Protein AF-A0AA96N2L4-F1 (afdb_monomer_lite)

Structure (mmCIF, N/CA/C/O backbone):
data_AF-A0AA96N2L4-F1
#
_entry.id   AF-A0AA96N2L4-F1
#
loop_
_atom_site.group_PDB
_atom_site.id
_atom_site.type_symbol
_atom_site.label_atom_id
_atom_site.label_alt_id
_atom_site.label_comp_id
_atom_site.label_asym_id
_atom_site.label_entity_id
_atom_site.label_seq_id
_atom_site.pdbx_PDB_ins_code
_atom_site.Cartn_x
_atom_site.Cartn_y
_atom_site.Cartn_z
_atom_site.occupancy
_atom_site.B_iso_or_equiv
_atom_site.auth_seq_id
_atom_site.auth_comp_id
_atom_site.auth_asym_id
_atom_site.auth_atom_id
_atom_site.pdbx_PDB_model_num
ATOM 1 N N . MET A 1 1 ? 12.400 -0.699 -14.037 1.00 70.88 1 MET A N 1
ATOM 2 C CA . MET A 1 1 ? 12.755 -1.357 -12.748 1.00 70.88 1 MET A CA 1
ATOM 3 C C . MET A 1 1 ? 12.624 -0.461 -11.512 1.00 70.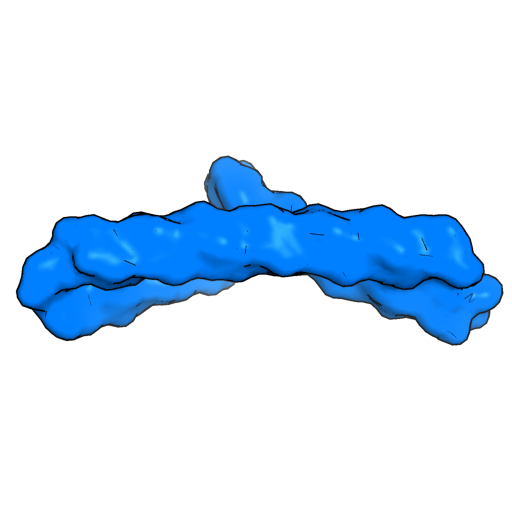88 1 MET A C 1
ATOM 5 O O . MET A 1 1 ? 11.891 -0.849 -10.615 1.00 70.88 1 MET A O 1
ATOM 9 N N . ILE A 1 2 ? 13.267 0.716 -11.429 1.00 83.50 2 ILE A N 1
ATOM 10 C CA . ILE A 1 2 ? 13.183 1.601 -10.237 1.00 83.50 2 ILE A CA 1
ATOM 11 C C . ILE A 1 2 ? 11.736 1.974 -9.862 1.00 83.50 2 ILE A C 1
ATOM 13 O O . ILE A 1 2 ? 11.384 1.926 -8.688 1.00 83.50 2 ILE A O 1
ATOM 17 N N . TYR A 1 3 ? 10.881 2.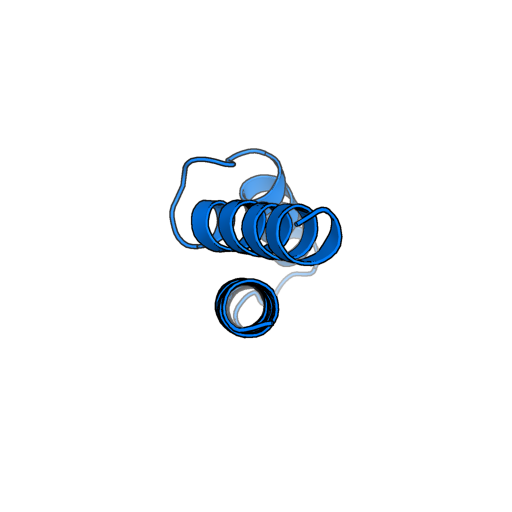258 -10.850 1.00 82.44 3 TYR A N 1
ATOM 18 C CA . TYR A 1 3 ? 9.462 2.568 -10.623 1.00 82.44 3 TYR A CA 1
ATOM 19 C C . TYR A 1 3 ? 8.673 1.411 -10.002 1.00 82.44 3 TYR A C 1
ATOM 21 O O . TYR A 1 3 ? 7.838 1.643 -9.135 1.00 82.44 3 TYR A O 1
ATOM 29 N N . ILE A 1 4 ? 8.990 0.166 -10.376 1.00 83.69 4 ILE A N 1
ATOM 30 C CA . ILE A 1 4 ? 8.367 -1.024 -9.783 1.00 83.69 4 ILE A CA 1
ATOM 31 C C . ILE A 1 4 ? 8.759 -1.122 -8.307 1.00 83.69 4 ILE A C 1
ATOM 33 O O . ILE A 1 4 ? 7.900 -1.318 -7.456 1.00 83.69 4 ILE A O 1
ATOM 37 N N . ILE A 1 5 ? 10.045 -0.931 -7.991 1.00 87.44 5 ILE A N 1
ATOM 38 C CA . ILE A 1 5 ? 10.551 -0.990 -6.612 1.00 87.44 5 ILE A CA 1
ATOM 39 C C . ILE A 1 5 ? 9.890 0.098 -5.755 1.00 87.44 5 ILE A C 1
ATOM 41 O O . ILE A 1 5 ? 9.375 -0.194 -4.679 1.00 87.44 5 ILE A O 1
ATOM 45 N N . LEU A 1 6 ? 9.838 1.337 -6.252 1.00 87.19 6 LEU A N 1
ATOM 46 C CA . LEU A 1 6 ? 9.150 2.454 -5.593 1.00 87.19 6 LEU A CA 1
ATOM 47 C C . LEU A 1 6 ? 7.658 2.180 -5.379 1.00 87.19 6 LEU A C 1
ATOM 49 O O . LEU A 1 6 ? 7.130 2.464 -4.303 1.00 87.19 6 LEU A O 1
ATOM 53 N N . GLY A 1 7 ? 6.993 1.601 -6.378 1.00 86.69 7 GLY A N 1
ATOM 54 C CA . GLY A 1 7 ? 5.583 1.245 -6.287 1.00 86.69 7 GLY A CA 1
ATOM 55 C C . GLY A 1 7 ? 5.315 0.150 -5.252 1.00 86.69 7 GLY A C 1
ATOM 56 O O . GLY A 1 7 ? 4.401 0.290 -4.439 1.00 86.69 7 GLY A O 1
ATOM 57 N N . VAL A 1 8 ? 6.165 -0.882 -5.196 1.00 88.06 8 VAL A N 1
ATOM 58 C CA . VAL A 1 8 ? 6.099 -1.941 -4.174 1.00 88.06 8 VAL A CA 1
ATOM 59 C C . VAL A 1 8 ? 6.311 -1.365 -2.775 1.00 88.06 8 VAL A C 1
ATOM 61 O O . VAL A 1 8 ? 5.552 -1.698 -1.865 1.00 88.06 8 VAL A O 1
ATOM 64 N N . VAL A 1 9 ? 7.284 -0.469 -2.589 1.00 90.00 9 VAL A N 1
ATOM 65 C CA . VAL A 1 9 ? 7.539 0.174 -1.288 1.00 90.00 9 VAL A CA 1
ATOM 66 C C . VAL A 1 9 ? 6.343 1.026 -0.849 1.00 90.00 9 VAL A C 1
ATOM 68 O O . VAL A 1 9 ? 5.875 0.867 0.277 1.00 90.00 9 VAL A O 1
ATOM 71 N N . CYS A 1 10 ? 5.794 1.867 -1.734 1.00 87.25 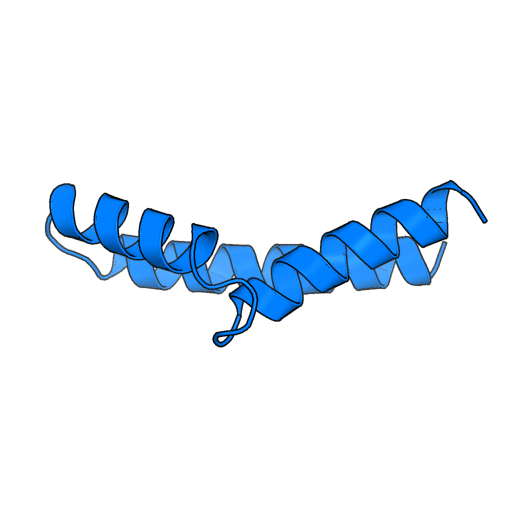10 CYS A N 1
ATOM 72 C CA . CYS A 1 10 ? 4.621 2.695 -1.416 1.00 87.25 10 CYS A CA 1
ATOM 73 C C . CYS A 1 10 ? 3.399 1.845 -1.048 1.00 87.25 10 CYS A C 1
ATOM 75 O O . CYS A 1 10 ? 2.732 2.109 -0.046 1.00 87.25 10 CYS A O 1
ATOM 77 N N . SER A 1 11 ? 3.137 0.793 -1.826 1.00 85.31 11 SER A N 1
ATOM 78 C CA . SER A 1 11 ? 2.003 -0.101 -1.597 1.00 85.31 11 SER A CA 1
ATOM 79 C C . SER A 1 11 ? 2.157 -0.873 -0.277 1.00 85.31 11 SER A C 1
ATOM 81 O O . SER A 1 11 ? 1.208 -0.960 0.500 1.00 85.31 11 SER A O 1
ATOM 83 N N . SER A 1 12 ? 3.374 -1.331 0.040 1.00 86.12 12 SER A N 1
ATOM 84 C CA . SER A 1 12 ? 3.688 -2.034 1.294 1.00 86.12 12 SER A CA 1
ATOM 85 C C . SER A 1 12 ? 3.508 -1.148 2.527 1.00 86.12 12 SER A C 1
ATOM 87 O O . SER A 1 12 ? 2.940 -1.595 3.521 1.00 86.12 12 SER A O 1
ATOM 89 N N . ILE A 1 13 ? 3.955 0.111 2.472 1.00 85.69 13 ILE A N 1
ATOM 90 C CA . ILE A 1 13 ? 3.794 1.065 3.581 1.00 85.69 13 ILE A CA 1
ATOM 91 C C . ILE A 1 13 ? 2.310 1.321 3.850 1.00 85.69 13 ILE A C 1
ATOM 93 O O . ILE A 1 13 ? 1.886 1.256 5.003 1.00 85.69 13 ILE A O 1
ATOM 97 N N . SER A 1 14 ? 1.508 1.540 2.803 1.00 84.56 14 SER A N 1
ATOM 98 C CA . SER A 1 14 ? 0.061 1.710 2.973 1.00 84.56 14 SER A CA 1
ATOM 99 C C . SER A 1 14 ? -0.592 0.474 3.590 1.00 84.56 14 SER A C 1
ATOM 101 O O . SER A 1 14 ? -1.435 0.594 4.479 1.00 84.56 14 SER A O 1
ATOM 103 N N . LEU A 1 15 ? -0.167 -0.722 3.169 1.00 82.06 15 LEU A N 1
ATOM 104 C CA . LEU A 1 15 ? -0.683 -1.974 3.714 1.00 82.06 15 LEU A CA 1
ATOM 105 C C . LEU A 1 15 ? -0.340 -2.145 5.200 1.00 82.06 15 LEU A C 1
ATOM 107 O O . LEU A 1 15 ? -1.165 -2.636 5.964 1.00 82.06 15 LEU A O 1
ATOM 111 N N . ILE A 1 16 ? 0.863 -1.740 5.620 1.00 83.31 16 ILE A N 1
ATOM 112 C CA . ILE A 1 16 ? 1.293 -1.796 7.025 1.00 83.31 16 ILE A CA 1
ATOM 113 C C . ILE A 1 16 ? 0.442 -0.860 7.884 1.00 83.31 16 ILE A C 1
ATOM 115 O O . ILE A 1 16 ? -0.001 -1.273 8.954 1.00 83.31 16 ILE A O 1
ATOM 119 N N . PHE A 1 17 ? 0.177 0.362 7.416 1.00 79.94 17 PHE A N 1
ATOM 120 C CA . PHE A 1 17 ? -0.694 1.304 8.124 1.00 79.94 17 PHE A CA 1
ATOM 121 C C . PHE A 1 17 ? -2.120 0.770 8.245 1.00 79.94 17 PHE A C 1
ATOM 123 O O . PHE A 1 17 ? -2.649 0.715 9.352 1.00 79.94 17 PHE A O 1
ATOM 130 N N . LEU A 1 18 ? -2.686 0.257 7.148 1.00 78.56 18 LEU A N 1
ATOM 131 C CA . LEU A 1 18 ? -3.985 -0.414 7.165 1.00 78.56 18 LEU A CA 1
ATOM 132 C C . LEU A 1 18 ? -3.999 -1.571 8.173 1.00 78.56 18 LEU A C 1
ATOM 134 O O . LEU A 1 18 ? -4.941 -1.728 8.943 1.00 78.56 18 LEU A O 1
ATOM 138 N N . PHE A 1 19 ? -2.944 -2.386 8.194 1.00 79.38 19 PHE A N 1
ATOM 139 C CA . PHE A 1 19 ? -2.848 -3.517 9.110 1.00 79.38 19 PHE A CA 1
ATOM 140 C C . PHE A 1 19 ? -2.708 -3.071 10.569 1.00 79.38 19 PHE A C 1
ATOM 142 O O . PHE A 1 19 ? -3.240 -3.738 11.456 1.00 79.38 19 PHE A O 1
ATOM 149 N N . MET A 1 20 ? -2.019 -1.960 10.838 1.00 78.94 20 MET A N 1
ATOM 150 C CA . MET A 1 20 ? -1.934 -1.367 12.173 1.00 78.94 20 MET A CA 1
ATOM 151 C C . MET A 1 20 ? -3.291 -0.839 12.640 1.00 78.94 20 MET A C 1
ATOM 153 O O . MET A 1 20 ? -3.701 -1.201 13.742 1.00 78.94 20 MET A O 1
ATOM 157 N N . ASP A 1 21 ? -4.013 -0.095 11.798 1.00 74.00 21 ASP A N 1
ATOM 158 C CA . ASP A 1 21 ? -5.370 0.389 12.093 1.00 74.00 21 ASP A CA 1
ATOM 159 C C . ASP A 1 21 ? -6.334 -0.773 12.352 1.00 74.00 21 ASP A C 1
ATOM 161 O O . ASP A 1 21 ? -7.011 -0.840 13.382 1.00 74.00 21 ASP A O 1
ATOM 165 N N . VAL A 1 22 ? -6.320 -1.775 11.469 1.00 74.81 22 VAL A N 1
ATOM 166 C CA . VAL A 1 22 ? -7.113 -2.996 11.628 1.00 74.81 22 VAL A CA 1
ATOM 167 C C . VAL A 1 22 ? -6.721 -3.723 12.912 1.00 74.81 22 VAL A C 1
ATOM 169 O O . VAL A 1 22 ? -7.595 -4.194 13.631 1.00 74.81 22 VAL A O 1
ATOM 172 N N . ARG A 1 23 ? -5.433 -3.833 13.248 1.00 78.25 23 ARG A N 1
ATOM 173 C CA . ARG A 1 23 ? -4.982 -4.507 14.475 1.00 78.25 23 ARG A CA 1
ATOM 174 C C . ARG A 1 23 ? -5.389 -3.752 15.742 1.00 78.25 23 ARG A C 1
ATOM 176 O O . ARG A 1 23 ? -5.611 -4.399 16.764 1.00 78.25 23 ARG A O 1
ATOM 183 N N . GLN A 1 24 ? -5.462 -2.428 15.682 1.00 75.50 24 GLN A N 1
ATOM 184 C CA . GLN A 1 24 ? -5.831 -1.574 16.807 1.00 75.50 24 GLN A CA 1
ATOM 185 C C . GLN A 1 24 ? -7.348 -1.572 17.063 1.00 75.50 24 GLN A C 1
ATOM 187 O O . GLN A 1 24 ? -7.775 -1.392 18.204 1.00 75.50 24 GLN A O 1
ATOM 192 N N . ALA A 1 25 ? -8.156 -1.858 16.039 1.00 73.06 25 ALA A N 1
ATOM 193 C CA . ALA A 1 25 ? -9.599 -2.029 16.167 1.00 73.06 25 ALA A CA 1
ATOM 194 C C . ALA A 1 25 ? -9.972 -3.324 16.920 1.00 73.06 25 ALA A C 1
ATOM 196 O O . ALA A 1 25 ? -9.618 -4.442 16.526 1.00 73.06 25 ALA A O 1
ATOM 197 N N . ASN A 1 26 ? -10.749 -3.180 17.997 1.00 67.44 26 ASN A N 1
ATOM 198 C CA . ASN A 1 26 ? -11.154 -4.290 18.869 1.00 67.44 26 ASN A CA 1
ATOM 199 C C . ASN A 1 26 ? -12.330 -5.100 18.291 1.00 67.44 26 ASN A C 1
ATOM 201 O O . ASN A 1 26 ? -12.529 -6.258 18.661 1.00 67.44 26 ASN A O 1
ATOM 205 N N . SER A 1 27 ? -13.105 -4.518 17.369 1.00 74.06 27 SER A N 1
ATOM 206 C CA . SER A 1 27 ? -14.299 -5.138 16.791 1.00 74.06 27 SER A CA 1
ATOM 207 C C . SER A 1 27 ? -14.140 -5.447 15.303 1.00 74.06 27 SER A C 1
ATOM 209 O O . SER A 1 27 ? -13.684 -4.621 14.515 1.00 74.06 27 SER A O 1
ATOM 211 N N . THR A 1 28 ? -14.592 -6.628 14.871 1.00 75.75 28 THR A N 1
ATOM 212 C CA . THR A 1 28 ? -14.587 -7.039 13.455 1.00 75.75 28 THR A CA 1
ATOM 213 C C . THR A 1 28 ? -15.363 -6.065 12.564 1.00 75.75 28 THR A C 1
ATOM 215 O O . THR A 1 28 ? -15.008 -5.892 11.403 1.00 75.75 28 THR A O 1
ATOM 218 N N . LYS A 1 29 ? -16.393 -5.396 13.101 1.00 75.31 29 LYS A N 1
ATOM 219 C CA . LYS A 1 29 ? -17.146 -4.367 12.368 1.00 75.31 29 LYS A CA 1
ATOM 220 C C . LYS A 1 29 ? -16.308 -3.117 12.105 1.00 75.31 29 LYS A C 1
ATOM 222 O O . LYS A 1 29 ? -16.349 -2.607 10.996 1.00 75.31 29 LYS A O 1
ATOM 227 N N . GLU A 1 30 ? -15.528 -2.668 13.085 1.00 75.25 30 GLU A N 1
ATOM 228 C CA . GLU A 1 30 ? -14.634 -1.511 12.931 1.00 75.25 30 GLU A CA 1
ATOM 229 C C . GLU A 1 30 ? -13.514 -1.809 11.934 1.00 75.25 30 GLU A C 1
ATOM 231 O O . GLU A 1 30 ? -13.215 -0.976 11.088 1.00 75.25 30 GLU A O 1
ATOM 236 N N . LYS A 1 31 ? -12.972 -3.034 11.949 1.00 75.69 31 LYS A N 1
ATOM 237 C CA . LYS A 1 31 ? -11.991 -3.487 10.948 1.00 75.69 31 LYS A CA 1
ATOM 238 C C . LYS A 1 31 ? -12.538 -3.409 9.525 1.00 75.69 31 LYS A C 1
ATOM 240 O O . LYS A 1 31 ? -11.848 -2.943 8.626 1.00 75.69 31 LYS A O 1
ATOM 245 N N . TRP A 1 32 ? -13.769 -3.880 9.324 1.00 75.94 32 TRP A N 1
ATOM 246 C CA . TRP A 1 32 ? -14.440 -3.823 8.024 1.00 75.94 32 TRP A CA 1
ATOM 247 C C . TRP A 1 32 ? -14.762 -2.396 7.597 1.00 75.94 32 TRP A C 1
ATOM 249 O O . TRP A 1 32 ? -14.661 -2.091 6.413 1.00 75.94 32 TRP A O 1
ATOM 259 N N . LEU A 1 33 ? -15.122 -1.535 8.548 1.00 79.56 33 LEU A N 1
ATOM 260 C CA . LEU A 1 33 ? -15.430 -0.136 8.284 1.00 79.56 33 LEU A CA 1
ATOM 261 C C . LEU A 1 33 ? -14.165 0.636 7.888 1.00 79.56 33 LEU A C 1
ATOM 263 O O . LEU A 1 33 ? -14.172 1.259 6.837 1.00 79.56 33 LEU A O 1
ATOM 267 N N . ALA A 1 34 ? -13.055 0.463 8.613 1.00 73.06 34 ALA A N 1
ATOM 268 C CA . ALA A 1 34 ? -11.756 1.046 8.267 1.00 73.06 34 ALA A CA 1
ATOM 269 C C . ALA A 1 34 ? -11.236 0.566 6.899 1.00 73.06 34 ALA A C 1
ATOM 271 O O . ALA A 1 34 ? -10.688 1.347 6.128 1.00 73.06 34 ALA A O 1
ATOM 272 N N . LEU A 1 35 ? -11.448 -0.711 6.557 1.00 75.50 35 LEU A N 1
ATOM 273 C CA . LEU A 1 35 ? -11.136 -1.248 5.227 1.00 75.50 35 LEU A CA 1
ATOM 274 C C . LEU A 1 35 ? -11.999 -0.627 4.125 1.00 75.50 35 LEU A C 1
ATOM 276 O O . LEU A 1 35 ? -11.488 -0.318 3.051 1.00 75.50 35 LEU A O 1
ATOM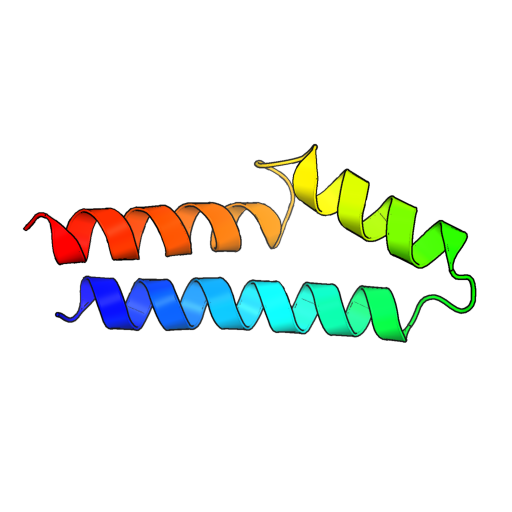 280 N N . LEU A 1 36 ? -13.301 -0.470 4.374 1.00 75.81 36 LEU A N 1
ATOM 281 C CA . LEU A 1 36 ? -14.234 0.146 3.431 1.00 75.81 36 LEU A CA 1
ATOM 282 C C . LEU A 1 36 ? -13.940 1.628 3.231 1.00 75.81 36 LEU A C 1
ATOM 284 O O . LEU A 1 36 ? -13.984 2.085 2.098 1.00 75.81 36 LEU A O 1
ATOM 288 N N . GLU A 1 37 ? -13.614 2.348 4.298 1.00 73.88 37 GLU A N 1
ATOM 289 C CA . GLU A 1 37 ? -13.234 3.760 4.276 1.00 73.88 37 GLU A CA 1
ATOM 290 C C . GLU A 1 37 ? -11.914 3.935 3.516 1.00 73.88 37 GLU A C 1
ATOM 292 O O . GLU A 1 37 ? -11.840 4.719 2.571 1.00 73.88 37 GLU A O 1
ATOM 297 N N . HIS A 1 38 ? -10.930 3.068 3.782 1.00 69.69 38 HIS A N 1
ATOM 298 C CA . HIS A 1 38 ? -9.707 2.993 2.987 1.00 69.69 38 HIS A CA 1
ATOM 299 C C . HIS A 1 38 ? -9.988 2.677 1.510 1.00 69.69 38 HIS A C 1
ATOM 301 O O . HIS A 1 38 ? -9.321 3.204 0.641 1.00 69.69 38 HIS A O 1
ATOM 307 N N . LEU A 1 39 ? -10.973 1.846 1.167 1.00 70.81 39 LEU A N 1
ATOM 308 C CA . LEU A 1 39 ? -11.303 1.559 -0.238 1.00 70.81 39 LEU A CA 1
ATOM 309 C C . LEU A 1 39 ? -12.127 2.664 -0.920 1.00 70.81 39 LEU A C 1
ATOM 311 O O . LEU A 1 39 ? -11.926 2.911 -2.111 1.00 70.81 39 LEU A O 1
ATOM 315 N N . MET A 1 40 ? -13.052 3.302 -0.196 1.00 71.69 40 MET A N 1
ATOM 316 C CA . MET A 1 40 ? -13.976 4.318 -0.717 1.00 71.69 40 MET A CA 1
ATOM 317 C C . MET A 1 40 ? -13.370 5.715 -0.796 1.00 71.69 40 MET A C 1
ATOM 319 O O . MET A 1 40 ? -13.852 6.517 -1.595 1.00 71.69 40 MET A O 1
ATOM 323 N N . GLU A 1 41 ? -12.330 6.011 -0.016 1.00 69.44 41 GLU A N 1
ATOM 324 C CA . GLU A 1 41 ? -11.696 7.328 0.017 1.00 69.44 41 GLU A CA 1
ATOM 325 C C . GLU A 1 41 ? -10.296 7.303 -0.624 1.00 69.44 41 GLU A C 1
ATOM 327 O O . GLU A 1 41 ? -9.273 7.372 0.064 1.00 69.44 41 GLU A O 1
ATOM 332 N N . PRO A 1 42 ? -10.203 7.254 -1.968 1.00 59.31 42 PRO A N 1
ATOM 333 C CA . PRO A 1 42 ? -8.927 7.170 -2.683 1.00 59.31 42 PRO A CA 1
ATOM 334 C C . PRO A 1 42 ? -8.029 8.406 -2.505 1.00 59.31 42 PRO A C 1
ATOM 336 O O . PRO A 1 42 ? -6.849 8.355 -2.846 1.00 59.31 42 PRO A O 1
ATOM 339 N N . PHE A 1 43 ? -8.567 9.508 -1.973 1.00 60.41 43 PHE A N 1
ATOM 340 C CA . PHE A 1 43 ? -7.856 10.774 -1.767 1.00 60.41 43 PHE A CA 1
ATOM 341 C C . PHE A 1 43 ? -7.498 11.059 -0.303 1.00 60.41 43 PHE A C 1
ATOM 343 O O . PHE A 1 43 ? -6.929 12.114 -0.020 1.00 60.41 43 PHE A O 1
ATOM 350 N N . VAL A 1 44 ? -7.798 10.145 0.627 1.00 63.84 44 VAL A N 1
ATOM 351 C CA . VAL A 1 44 ? -7.550 10.359 2.058 1.00 63.84 44 VAL A CA 1
ATOM 352 C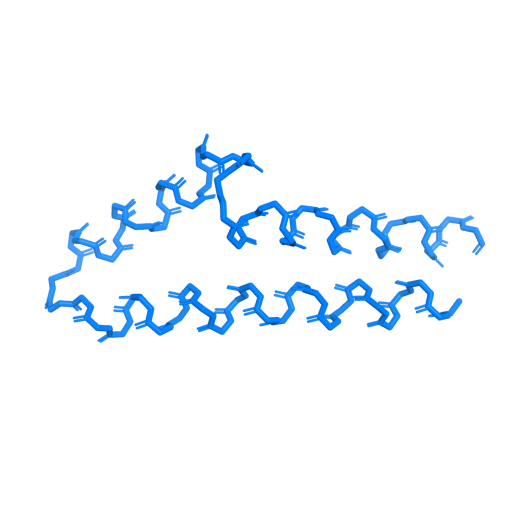 C . VAL A 1 44 ? -6.345 9.535 2.520 1.00 63.84 44 VAL A C 1
ATOM 354 O O . VAL A 1 44 ? -6.318 8.310 2.441 1.00 63.84 44 VAL A O 1
ATOM 357 N N . GLY A 1 45 ? -5.312 10.232 3.005 1.00 69.69 45 GLY A N 1
ATOM 358 C CA . GLY A 1 45 ? -4.175 9.644 3.718 1.00 69.69 45 GLY A CA 1
ATOM 359 C C . GLY A 1 45 ? -3.375 8.591 2.937 1.00 69.69 45 GLY A C 1
ATOM 360 O O . GLY A 1 45 ? -2.916 8.826 1.818 1.00 69.69 45 GLY A O 1
ATOM 361 N N . PHE A 1 46 ? -3.161 7.431 3.568 1.00 69.69 46 PHE A N 1
ATOM 362 C CA . PHE A 1 46 ? -2.324 6.342 3.047 1.00 69.69 46 PHE A CA 1
ATOM 363 C C . PHE A 1 46 ? -2.946 5.616 1.850 1.00 69.69 46 PHE A C 1
ATOM 365 O O . PHE A 1 46 ? -2.215 5.075 1.024 1.00 69.69 46 PHE A O 1
ATOM 372 N N . THR A 1 47 ? -4.266 5.686 1.675 1.00 74.94 47 THR A N 1
ATOM 373 C CA . THR A 1 47 ? -4.959 5.103 0.521 1.00 74.94 47 THR A CA 1
ATOM 374 C C . THR A 1 47 ? -4.420 5.634 -0.805 1.00 74.94 47 THR A C 1
ATOM 376 O O . THR A 1 47 ? -4.193 4.878 -1.752 1.00 74.94 47 THR A O 1
ATOM 379 N N . ALA A 1 48 ? -4.146 6.938 -0.873 1.00 78.38 48 ALA A N 1
ATOM 380 C CA . ALA A 1 48 ? -3.586 7.558 -2.066 1.00 78.38 48 ALA A CA 1
ATOM 381 C C . ALA A 1 48 ? -2.206 6.967 -2.416 1.00 78.38 48 ALA A C 1
ATOM 383 O O . ALA A 1 48 ? -1.912 6.748 -3.591 1.00 78.38 48 ALA A O 1
ATOM 384 N N . LEU A 1 49 ? -1.382 6.635 -1.410 1.00 79.75 49 LEU A N 1
ATOM 385 C CA . LEU A 1 49 ? -0.094 5.955 -1.608 1.00 79.75 49 LEU A CA 1
ATOM 386 C C . LEU A 1 49 ? -0.264 4.526 -2.129 1.00 79.75 49 LEU A C 1
ATOM 388 O O . LEU A 1 49 ? 0.565 4.071 -2.919 1.00 79.75 49 LEU A O 1
ATOM 392 N N . PHE A 1 50 ? -1.327 3.828 -1.728 1.00 82.62 50 PHE A N 1
ATOM 393 C CA . PHE A 1 50 ? -1.639 2.505 -2.261 1.00 82.62 50 PHE A CA 1
ATOM 394 C C . PHE A 1 50 ? -1.953 2.560 -3.760 1.00 82.62 50 PHE A C 1
ATOM 396 O O . PHE A 1 50 ? -1.315 1.853 -4.546 1.00 82.62 50 PHE A O 1
ATOM 403 N N . TYR A 1 51 ? -2.866 3.447 -4.170 1.00 83.06 51 TYR A N 1
ATOM 404 C CA . TYR A 1 51 ? -3.218 3.628 -5.582 1.00 83.06 51 TYR A CA 1
ATOM 405 C C . TYR A 1 51 ? -2.043 4.155 -6.411 1.00 83.06 51 TYR A C 1
ATOM 407 O O . TYR A 1 51 ? -1.800 3.653 -7.508 1.00 83.06 51 TYR A O 1
ATOM 415 N N . LEU A 1 52 ? -1.266 5.104 -5.878 1.00 85.31 52 LEU A N 1
ATOM 416 C CA . LEU A 1 52 ? -0.043 5.593 -6.518 1.00 85.31 52 LEU A CA 1
ATOM 417 C C . LEU A 1 52 ? 0.978 4.460 -6.703 1.00 85.31 52 LEU A C 1
ATOM 419 O O . LEU A 1 52 ? 1.587 4.343 -7.766 1.00 85.31 52 LEU A O 1
ATOM 423 N N . GLY A 1 53 ? 1.141 3.604 -5.692 1.00 86.44 53 GLY A N 1
ATOM 424 C CA . GLY A 1 53 ? 2.028 2.446 -5.746 1.00 86.44 53 GLY A CA 1
ATOM 425 C C . GLY A 1 53 ? 1.630 1.459 -6.842 1.00 86.44 53 GLY A C 1
ATOM 426 O O . GLY A 1 53 ? 2.481 1.048 -7.631 1.00 86.44 53 GLY A O 1
ATOM 427 N N . ILE A 1 54 ? 0.336 1.143 -6.951 1.00 85.56 54 ILE A N 1
ATOM 428 C CA . ILE A 1 54 ? -0.200 0.303 -8.034 1.00 85.56 54 ILE A CA 1
ATOM 429 C C . ILE A 1 54 ? 0.051 0.955 -9.396 1.00 85.56 54 ILE A C 1
ATOM 431 O O . ILE A 1 54 ? 0.509 0.281 -10.320 1.00 85.56 54 ILE A O 1
ATOM 435 N N . LEU A 1 55 ? -0.191 2.263 -9.517 1.00 87.88 55 LEU A N 1
ATOM 436 C CA . LEU A 1 55 ? 0.022 3.003 -10.759 1.00 87.88 55 LEU A CA 1
ATOM 437 C C . LEU A 1 55 ? 1.492 2.945 -11.205 1.00 87.88 55 LEU A C 1
ATOM 439 O O . LEU A 1 55 ? 1.768 2.707 -12.378 1.00 87.88 55 LEU A O 1
ATOM 443 N N . LEU A 1 56 ? 2.430 3.112 -10.268 1.00 87.38 56 LEU A N 1
ATOM 444 C CA . LEU A 1 56 ? 3.876 3.042 -10.507 1.00 87.38 56 LEU A CA 1
ATOM 445 C C . LEU A 1 56 ? 4.341 1.641 -10.917 1.00 87.38 56 LEU A C 1
ATOM 447 O O . LEU A 1 56 ? 5.214 1.519 -11.778 1.00 87.38 56 LEU A O 1
ATOM 451 N N . ILE A 1 57 ? 3.754 0.591 -10.334 1.00 86.69 57 ILE A N 1
ATOM 452 C CA . ILE A 1 57 ? 4.011 -0.796 -10.747 1.00 86.69 57 ILE A CA 1
ATOM 453 C C . ILE A 1 57 ? 3.520 -1.007 -12.182 1.00 86.69 57 ILE A C 1
ATOM 455 O O . ILE A 1 57 ? 4.267 -1.543 -12.998 1.00 86.69 57 ILE A O 1
ATOM 459 N N . LEU A 1 58 ? 2.309 -0.543 -12.508 1.00 87.12 58 LEU A N 1
ATOM 460 C CA . LEU A 1 58 ? 1.728 -0.667 -13.848 1.00 87.12 58 LEU A CA 1
ATOM 461 C C . LEU A 1 58 ? 2.568 0.072 -14.898 1.00 87.12 58 LEU A C 1
ATOM 463 O O . LEU A 1 58 ? 2.912 -0.497 -15.932 1.00 87.12 58 LEU A O 1
ATOM 467 N N . PHE A 1 59 ? 2.951 1.316 -14.604 1.00 85.94 59 PHE A N 1
ATOM 468 C CA . PHE A 1 59 ? 3.811 2.118 -15.476 1.00 85.94 59 PHE A CA 1
ATOM 469 C C . PHE A 1 59 ? 5.196 1.497 -15.639 1.00 85.94 59 PHE A C 1
ATOM 471 O O . PHE A 1 59 ? 5.724 1.444 -16.743 1.00 85.94 59 PHE A O 1
ATOM 478 N N . GLY A 1 60 ? 5.781 1.007 -14.545 1.00 83.81 60 GLY A N 1
ATOM 479 C CA . GLY A 1 60 ? 7.089 0.364 -14.562 1.00 83.81 60 GLY A CA 1
ATOM 480 C C . GLY A 1 60 ? 7.111 -1.007 -15.239 1.00 83.81 60 GLY A C 1
ATOM 481 O O . GLY A 1 60 ? 8.204 -1.477 -15.541 1.00 83.81 60 GLY A O 1
ATOM 482 N N . TRP A 1 61 ? 5.948 -1.640 -15.429 1.00 80.69 61 TRP A N 1
ATOM 483 C CA . TRP A 1 61 ? 5.776 -2.896 -16.167 1.00 80.69 61 TRP A CA 1
ATOM 484 C C . TRP A 1 61 ? 5.539 -2.665 -17.664 1.00 80.69 61 TRP A C 1
ATOM 486 O O . TRP A 1 61 ? 5.976 -3.462 -18.489 1.00 80.69 61 TRP A O 1
ATOM 496 N N . ILE A 1 62 ? 4.809 -1.603 -18.011 1.00 82.44 62 ILE A N 1
ATOM 497 C CA . ILE A 1 62 ? 4.509 -1.229 -19.401 1.00 82.44 62 ILE A CA 1
ATOM 498 C C . ILE A 1 62 ? 5.708 -0.551 -20.085 1.00 82.44 62 ILE A C 1
ATOM 500 O O . ILE A 1 62 ? 5.849 -0.677 -21.301 1.00 82.44 62 ILE A O 1
ATOM 504 N N . GLY A 1 63 ? 6.525 0.184 -19.322 1.00 66.31 63 GLY A N 1
ATOM 505 C CA . GLY A 1 63 ? 7.694 0.928 -19.807 1.00 66.31 63 GLY A CA 1
ATOM 506 C C . GLY A 1 63 ? 9.027 0.196 -19.718 1.00 66.31 63 GLY A C 1
ATOM 507 O O . GLY A 1 63 ? 9.154 -0.762 -18.925 1.00 66.31 63 GLY A O 1
#

pLDDT: mean 78.62, std 7.25, range [59.31, 90.0]

Sequence (63 aa):
MIYIILGVVCSSISLIFLFMDVRQANSTKEKWLALLEHLMEPFVGFTALFYLGILLILFGWIG

Radius of gyration: 13.09 Å; chains: 1; bounding box: 30×18×39 Å

Secondary structur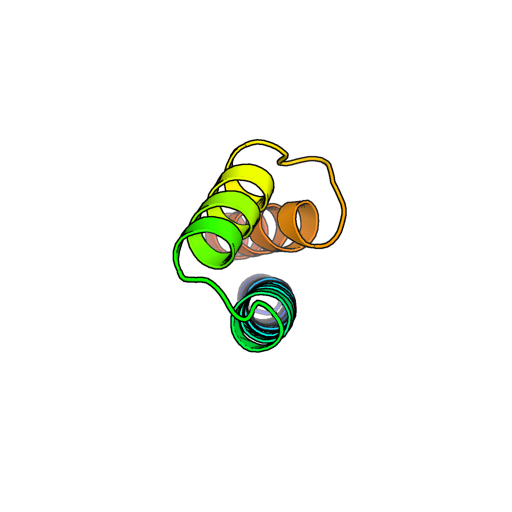e (DSSP, 8-state):
-HHHHHHHHHHHHHHHHHHHHHHH-SSHHHHHHHHHHHHH-TTSTHHHHHHHHHHHHHHHHH-

Foldseek 3Di:
DVLLVQLVVLLVVLVVVLVVQLVVDPDPVSNVVSVVCLVVCCPDDSSVSNVSSVVSNVVVVVD